Protein AF-A0A2K6LT43-F1 (afdb_monomer_lite)

Sequence (131 aa):
MKQFKSVYVPGNHTHQASYKPLLKQVVEEIFHPERPDSIDIEHMSSGLTDLLKTGFSMFMKVSRPHPSDYAVLILFVVGGVTVSEVKMVKDLVASLKPGTQVIVLSTRLLKPLNIPELLFATDRLHPDLGF

Foldseek 3Di:
DVPLPDQWAPADPVGHIDGHDSLNVVLCQLLPPVNDDDPPDDDDDDDPVVVVCVVVVPPDPPPRDGQVVDLEAEAEEEPEDEPVSVVVSVVSCCVRPNRRHYHYHYPDYDDPVVVCCVVPVDDPVDDCPPD

Structure (mmCIF, N/CA/C/O backbone):
data_AF-A0A2K6LT43-F1
#
_entry.id   AF-A0A2K6LT43-F1
#
loop_
_atom_site.group_PDB
_atom_site.id
_atom_site.type_symbol
_atom_site.label_atom_id
_atom_site.label_alt_id
_atom_site.label_comp_id
_atom_site.label_asym_id
_atom_site.label_entity_id
_atom_site.label_seq_id
_atom_site.pdbx_PDB_ins_code
_atom_site.Cartn_x
_atom_site.Cartn_y
_atom_site.Cartn_z
_atom_site.occupancy
_atom_site.B_iso_or_equiv
_atom_site.auth_seq_id
_atom_site.auth_comp_id
_atom_site.auth_asym_id
_atom_site.auth_atom_id
_atom_site.pdbx_PDB_model_num
ATOM 1 N N . MET A 1 1 ? 4.991 15.704 0.793 1.00 66.94 1 MET A N 1
ATOM 2 C CA . MET A 1 1 ? 4.800 14.712 1.868 1.00 66.94 1 MET A CA 1
ATOM 3 C C . MET A 1 1 ? 5.775 15.013 2.989 1.00 66.94 1 MET A C 1
ATOM 5 O O . MET A 1 1 ? 6.958 15.215 2.718 1.00 66.94 1 MET A O 1
ATOM 9 N N . LYS A 1 2 ? 5.275 15.155 4.215 1.00 80.56 2 LYS A N 1
ATOM 10 C CA . LYS A 1 2 ? 6.067 15.489 5.406 1.00 80.56 2 LYS A CA 1
ATOM 11 C C . LYS A 1 2 ? 6.463 14.245 6.198 1.00 80.56 2 LYS A C 1
ATOM 13 O O . LYS A 1 2 ? 7.564 14.221 6.731 1.00 80.56 2 LYS A O 1
ATOM 18 N N . GLN A 1 3 ? 5.614 13.232 6.249 1.00 84.50 3 GLN A N 1
ATOM 19 C CA . GLN A 1 3 ? 5.823 11.984 6.973 1.00 84.50 3 GLN A CA 1
ATOM 20 C C . GLN A 1 3 ? 6.307 10.880 6.028 1.00 84.50 3 GLN A C 1
ATOM 22 O O . GLN A 1 3 ? 7.339 10.261 6.281 1.00 84.50 3 GLN A O 1
ATOM 27 N N . PHE A 1 4 ? 5.660 10.707 4.875 1.00 89.50 4 PHE A N 1
ATOM 28 C CA . PHE A 1 4 ? 6.010 9.667 3.900 1.00 89.50 4 PHE A CA 1
ATOM 29 C C . PHE A 1 4 ? 7.112 10.127 2.927 1.00 89.50 4 PHE A C 1
ATOM 31 O O . PHE A 1 4 ? 6.906 10.230 1.720 1.00 89.50 4 PHE A O 1
ATOM 38 N N . LYS A 1 5 ? 8.294 10.482 3.454 1.00 88.81 5 LYS A N 1
ATOM 39 C CA . LYS A 1 5 ? 9.379 11.100 2.657 1.00 88.81 5 LYS A CA 1
ATOM 40 C C . LYS A 1 5 ? 10.209 10.118 1.838 1.00 88.81 5 LYS A C 1
ATOM 42 O O . LYS A 1 5 ? 10.796 10.512 0.835 1.00 88.81 5 LYS A O 1
ATOM 47 N N . SER A 1 6 ? 10.335 8.878 2.302 1.00 92.00 6 SER A N 1
ATOM 48 C CA . SER A 1 6 ? 11.243 7.901 1.707 1.00 92.00 6 SER A CA 1
ATOM 49 C C . SER A 1 6 ? 10.650 6.507 1.760 1.00 92.00 6 SER A C 1
ATOM 51 O O . SER A 1 6 ? 10.093 6.091 2.772 1.00 92.00 6 SER A O 1
ATOM 53 N N . VAL A 1 7 ? 10.828 5.770 0.669 1.00 92.69 7 VAL A N 1
ATOM 54 C CA . VAL A 1 7 ? 10.573 4.326 0.591 1.00 92.69 7 VAL A CA 1
ATOM 55 C C . VAL A 1 7 ? 11.841 3.502 0.831 1.00 92.69 7 VAL A C 1
ATOM 57 O O . VAL A 1 7 ? 11.778 2.283 0.960 1.00 92.69 7 VAL A O 1
ATOM 60 N N . TYR A 1 8 ? 12.995 4.162 0.907 1.00 94.31 8 TYR A N 1
ATOM 61 C CA . TYR A 1 8 ? 14.273 3.568 1.268 1.00 94.31 8 TYR A CA 1
ATOM 62 C C . TYR A 1 8 ? 14.533 3.763 2.760 1.00 94.31 8 TYR A C 1
ATOM 64 O O . TYR A 1 8 ? 14.480 4.887 3.269 1.00 94.31 8 TYR A O 1
ATOM 72 N N . VAL A 1 9 ? 14.838 2.666 3.442 1.00 93.12 9 VAL A N 1
ATOM 73 C CA . VAL A 1 9 ? 15.252 2.650 4.840 1.00 93.12 9 VAL A CA 1
ATOM 74 C C . VAL A 1 9 ? 16.750 2.344 4.865 1.00 93.12 9 VAL A C 1
ATOM 76 O O . VAL A 1 9 ? 17.144 1.250 4.448 1.00 93.12 9 VAL A O 1
ATOM 79 N N . PRO A 1 10 ? 17.598 3.287 5.311 1.00 92.56 10 PRO A N 1
ATOM 80 C CA . PRO A 1 10 ? 19.038 3.085 5.326 1.00 92.56 10 PRO A CA 1
ATOM 81 C C . PRO A 1 10 ? 19.424 1.945 6.269 1.00 92.56 10 PRO A C 1
ATOM 83 O O . PRO A 1 10 ? 18.833 1.768 7.334 1.00 92.56 10 PRO A O 1
ATOM 86 N N . GLY A 1 11 ? 20.431 1.178 5.857 1.00 91.75 11 GLY A N 1
ATOM 87 C CA . GLY A 1 11 ? 21.048 0.168 6.707 1.00 91.75 11 GLY A CA 1
ATOM 88 C C . GLY A 1 11 ? 21.956 0.791 7.765 1.00 91.75 11 GLY A C 1
ATOM 89 O O . GLY A 1 11 ? 22.322 1.964 7.689 1.00 91.75 11 GLY A O 1
ATOM 90 N N . ASN A 1 12 ? 22.348 -0.021 8.735 1.00 92.12 12 ASN A N 1
ATOM 91 C CA . ASN A 1 12 ? 23.355 0.303 9.739 1.00 92.12 12 ASN A CA 1
ATOM 92 C C . ASN A 1 12 ? 24.360 -0.860 9.853 1.00 92.12 12 ASN A C 1
ATOM 94 O O . ASN A 1 12 ? 24.338 -1.791 9.051 1.00 92.12 12 ASN A O 1
ATOM 98 N N . HIS A 1 13 ? 25.256 -0.822 10.842 1.00 91.00 13 HIS A N 1
ATOM 99 C CA . HIS A 1 13 ? 26.283 -1.859 11.016 1.00 91.00 13 HIS A CA 1
ATOM 100 C C . HIS A 1 13 ? 25.724 -3.272 11.281 1.00 91.00 13 HIS A C 1
ATOM 102 O O . HIS A 1 13 ? 26.459 -4.241 11.117 1.00 91.00 13 HIS A O 1
ATOM 108 N N . THR A 1 14 ? 24.452 -3.404 11.676 1.00 91.88 14 THR A N 1
ATOM 109 C CA . THR A 1 14 ? 23.821 -4.689 12.029 1.00 91.88 14 THR A CA 1
ATOM 110 C C . THR A 1 14 ? 22.655 -5.081 11.118 1.00 91.88 14 THR A C 1
ATOM 112 O O . THR A 1 14 ? 22.233 -6.235 11.134 1.00 91.88 14 THR A O 1
ATOM 115 N N . HIS A 1 15 ? 22.137 -4.157 10.307 1.00 90.69 15 HIS A N 1
ATOM 116 C CA . HIS A 1 15 ? 20.996 -4.372 9.422 1.00 90.69 15 HIS A CA 1
ATOM 117 C C . HIS A 1 15 ? 21.260 -3.804 8.032 1.00 90.69 15 HIS A C 1
ATOM 119 O O . HIS A 1 15 ? 21.648 -2.647 7.876 1.00 90.69 15 HIS A O 1
ATOM 125 N N . GLN A 1 16 ? 20.979 -4.604 7.005 1.00 93.06 16 GLN A N 1
ATOM 126 C CA . GLN A 1 16 ? 21.012 -4.138 5.625 1.00 93.06 16 GLN A CA 1
ATOM 127 C C . GLN A 1 16 ? 19.910 -3.100 5.377 1.00 93.06 16 GLN A C 1
ATOM 129 O O . GLN A 1 16 ? 18.850 -3.122 6.007 1.00 93.06 16 GLN A O 1
ATOM 134 N N . ALA A 1 17 ? 20.161 -2.202 4.426 1.00 94.31 17 ALA A N 1
ATOM 135 C CA . ALA A 1 17 ? 19.138 -1.300 3.931 1.00 94.31 17 ALA A CA 1
ATOM 136 C C . ALA A 1 17 ? 17.913 -2.075 3.429 1.00 94.31 17 ALA A C 1
ATOM 138 O O . ALA A 1 17 ? 18.036 -3.158 2.854 1.00 94.31 17 ALA A O 1
ATOM 139 N N . SER A 1 18 ? 16.730 -1.511 3.640 1.00 94.00 18 SER A N 1
ATOM 140 C CA . SER A 1 18 ? 15.472 -2.160 3.286 1.00 94.00 18 SER A CA 1
ATOM 141 C C . SER A 1 18 ? 14.540 -1.224 2.531 1.00 94.00 18 SER A C 1
ATOM 143 O O . SER A 1 18 ? 14.708 -0.004 2.505 1.00 94.00 18 SER A O 1
ATOM 145 N N . TYR A 1 19 ? 13.554 -1.822 1.872 1.00 92.88 19 TYR A N 1
ATOM 146 C CA . TYR A 1 19 ? 12.537 -1.111 1.116 1.00 92.88 19 TYR A CA 1
ATOM 147 C C . TYR A 1 19 ? 11.211 -1.158 1.878 1.00 92.88 19 TYR A C 1
ATOM 149 O O . TYR A 1 19 ? 10.707 -2.235 2.203 1.00 92.88 19 TYR A O 1
ATOM 157 N N . LYS A 1 20 ? 10.642 0.015 2.161 1.00 94.75 20 LYS A N 1
ATOM 158 C CA . LYS A 1 20 ? 9.334 0.183 2.798 1.00 94.75 20 LYS A CA 1
ATOM 159 C C . LYS A 1 20 ? 8.399 0.919 1.831 1.00 94.75 20 LYS A C 1
ATOM 161 O O . LYS A 1 20 ? 8.431 2.149 1.782 1.00 94.75 20 LYS A O 1
ATOM 166 N N . PRO A 1 21 ? 7.561 0.197 1.067 1.00 93.81 21 PRO A N 1
ATOM 167 C CA . PRO A 1 21 ? 6.678 0.801 0.069 1.00 93.81 21 PRO A CA 1
ATOM 168 C C . PRO A 1 21 ? 5.739 1.842 0.673 1.00 93.81 21 PRO A C 1
ATOM 170 O O . PRO A 1 21 ? 5.325 1.708 1.824 1.00 93.81 21 PRO A O 1
ATOM 173 N N . LEU A 1 22 ? 5.340 2.837 -0.117 1.00 94.31 22 LEU A N 1
ATOM 174 C CA . LEU A 1 22 ? 4.436 3.893 0.344 1.00 94.31 22 LEU A CA 1
ATOM 175 C C . LEU A 1 22 ? 3.111 3.323 0.871 1.00 94.31 22 LEU A C 1
ATOM 177 O O . LEU A 1 22 ? 2.676 3.694 1.956 1.00 94.31 22 LEU A O 1
ATOM 181 N N . LEU A 1 23 ? 2.514 2.360 0.160 1.00 95.38 23 LEU A N 1
ATOM 182 C CA . LEU A 1 23 ? 1.270 1.714 0.595 1.00 95.38 23 LEU A CA 1
ATOM 183 C C . LEU A 1 23 ? 1.406 1.027 1.957 1.00 95.38 23 LEU A C 1
ATOM 185 O O . LEU A 1 23 ? 0.479 1.090 2.759 1.00 95.38 23 LEU A O 1
ATOM 189 N N . LYS A 1 24 ? 2.574 0.444 2.258 1.00 95.69 24 LYS A N 1
ATOM 190 C CA . LYS A 1 24 ? 2.860 -0.108 3.588 1.00 95.69 24 LYS A CA 1
ATOM 191 C C . LYS A 1 24 ? 2.800 0.979 4.655 1.00 95.69 24 LYS A C 1
ATOM 193 O O . LYS A 1 24 ? 2.147 0.793 5.672 1.00 95.69 24 LYS A O 1
ATOM 198 N N . GLN A 1 25 ? 3.473 2.104 4.408 1.00 94.94 25 GLN A N 1
ATOM 199 C CA . GLN A 1 25 ? 3.532 3.231 5.342 1.00 94.94 25 GLN A CA 1
ATOM 200 C C . GLN A 1 25 ? 2.141 3.807 5.615 1.00 94.94 25 GLN A C 1
ATOM 202 O O . GLN A 1 25 ? 1.789 4.013 6.768 1.00 94.94 25 GLN A O 1
ATOM 207 N N . VAL A 1 26 ? 1.336 3.996 4.567 1.00 94.06 26 VAL A N 1
ATOM 208 C CA . VAL A 1 26 ? -0.035 4.513 4.682 1.00 94.06 26 VAL A CA 1
ATOM 209 C C . VAL A 1 26 ? -0.934 3.556 5.469 1.00 94.06 26 VAL A C 1
ATOM 211 O O . VAL A 1 26 ? -1.662 3.993 6.354 1.00 94.06 26 VAL A O 1
ATOM 214 N N . VAL A 1 27 ? -0.887 2.251 5.183 1.00 94.94 27 VAL A N 1
ATOM 215 C CA . VAL A 1 27 ? -1.716 1.256 5.887 1.00 94.94 27 VAL A CA 1
ATOM 216 C C . VAL A 1 27 ? -1.311 1.127 7.356 1.00 94.94 27 VAL A C 1
ATOM 218 O O . VAL A 1 27 ? -2.183 1.073 8.220 1.00 94.94 27 VAL A O 1
ATOM 221 N N . GLU A 1 28 ? -0.010 1.108 7.652 1.00 94.12 28 GLU A N 1
ATOM 222 C CA . GLU A 1 28 ? 0.487 1.088 9.033 1.00 94.12 28 GLU A CA 1
ATOM 223 C C . GLU A 1 28 ? 0.080 2.345 9.808 1.00 94.12 28 GLU A C 1
ATOM 225 O O . GLU A 1 28 ? -0.279 2.228 10.973 1.00 94.12 28 GLU A O 1
ATOM 230 N N . GLU A 1 29 ? 0.073 3.516 9.165 1.00 92.81 29 GLU A N 1
ATOM 231 C CA . GLU A 1 29 ? -0.386 4.764 9.781 1.00 92.81 29 GLU A CA 1
ATOM 232 C C . GLU A 1 29 ? -1.893 4.727 10.085 1.00 92.81 29 GLU A C 1
ATOM 234 O O . GLU A 1 29 ? -2.313 5.006 11.206 1.00 92.81 29 GLU A O 1
ATOM 239 N N . ILE A 1 30 ? -2.717 4.310 9.115 1.00 92.75 30 ILE A N 1
ATOM 240 C CA . ILE A 1 30 ? -4.180 4.226 9.273 1.00 92.75 30 ILE A CA 1
ATOM 241 C C . ILE A 1 30 ? -4.574 3.260 10.398 1.00 92.75 30 ILE A C 1
ATOM 243 O O . ILE A 1 30 ? -5.550 3.490 11.115 1.00 92.75 30 ILE A O 1
ATOM 247 N N . PHE A 1 31 ? -3.856 2.152 10.552 1.00 92.94 31 PHE A N 1
ATOM 248 C CA . PHE A 1 31 ? -4.165 1.153 11.575 1.00 92.94 31 PHE A CA 1
ATOM 249 C C . PHE A 1 31 ? -3.235 1.225 12.786 1.00 92.94 31 PHE A C 1
ATOM 251 O O . PHE A 1 31 ? -3.217 0.294 13.591 1.00 92.94 31 PHE A O 1
ATOM 258 N N . HIS A 1 32 ? -2.501 2.328 12.952 1.00 90.81 32 HIS A N 1
ATOM 259 C CA . HIS A 1 32 ? -1.635 2.511 14.106 1.00 90.81 32 HIS A CA 1
ATOM 260 C C . HIS A 1 32 ? -2.478 2.539 15.399 1.00 90.81 32 HIS A C 1
ATOM 262 O O . HIS A 1 32 ? -3.448 3.303 15.467 1.00 90.81 32 HIS A O 1
ATOM 268 N N . PRO A 1 33 ? -2.133 1.759 16.445 1.00 86.75 33 PRO A N 1
ATOM 269 C CA . PRO A 1 33 ? -2.926 1.681 17.678 1.00 86.75 33 PRO A CA 1
ATOM 270 C C . PRO A 1 33 ? -3.128 3.039 18.361 1.00 86.75 33 PRO A C 1
ATOM 272 O O . PRO A 1 33 ? -4.240 3.369 18.764 1.00 86.75 33 PRO A O 1
ATOM 275 N N . GLU A 1 34 ? -2.061 3.842 18.405 1.00 85.94 34 GLU A N 1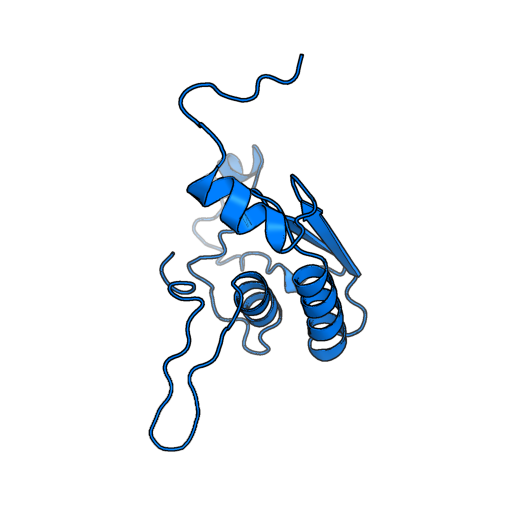
ATOM 276 C CA . GLU A 1 34 ? -2.054 5.190 18.994 1.00 85.94 34 GLU A CA 1
ATOM 277 C C . GLU A 1 34 ? -2.794 6.249 18.163 1.00 85.94 34 GLU A C 1
ATOM 279 O O . GLU A 1 34 ? -2.978 7.362 18.641 1.00 85.94 34 GLU A O 1
ATOM 284 N N . ARG A 1 35 ? -3.205 5.924 16.926 1.00 83.25 35 ARG A N 1
ATOM 285 C CA . ARG A 1 35 ? -3.918 6.827 16.001 1.00 83.25 35 ARG A CA 1
ATOM 286 C C . ARG A 1 35 ? -3.337 8.255 15.978 1.00 83.25 35 ARG A C 1
ATOM 288 O O . ARG A 1 35 ? -4.054 9.209 16.289 1.00 83.25 35 ARG A O 1
ATOM 295 N N . PRO A 1 36 ? -2.039 8.411 15.666 1.00 79.81 36 PRO A N 1
ATOM 296 C CA . PRO A 1 36 ? -1.428 9.729 15.606 1.00 79.81 36 PRO A CA 1
ATOM 297 C C . PRO A 1 36 ? -2.121 10.592 14.542 1.00 79.81 36 PRO A C 1
ATOM 299 O O . PRO A 1 36 ? -2.555 10.093 13.504 1.00 79.81 36 PRO A O 1
ATOM 302 N N . ASP A 1 37 ? -2.204 11.901 14.787 1.00 77.25 37 ASP A N 1
ATOM 303 C CA . ASP A 1 37 ? -2.676 12.850 13.778 1.00 77.25 37 ASP A CA 1
ATOM 304 C C . ASP A 1 37 ? -1.699 12.846 12.589 1.00 77.25 37 ASP A C 1
ATOM 306 O O . ASP A 1 37 ? -0.599 13.405 12.662 1.00 77.25 37 ASP A O 1
ATOM 310 N N . SER A 1 38 ? -2.091 12.211 11.482 1.00 75.25 38 SER A N 1
ATOM 311 C CA . SER A 1 38 ? -1.249 12.142 10.289 1.00 75.25 38 SER A CA 1
ATOM 312 C C . SER A 1 38 ? -1.335 13.437 9.484 1.00 75.25 38 SER A C 1
ATOM 314 O O . SER A 1 38 ? -2.402 13.858 9.041 1.00 75.25 38 SER A O 1
ATOM 316 N N . ILE A 1 39 ? -0.182 14.068 9.252 1.00 81.75 39 ILE A N 1
ATOM 317 C CA . ILE A 1 39 ? -0.098 15.338 8.512 1.00 81.75 39 ILE A CA 1
ATOM 318 C C . ILE A 1 39 ? -0.274 15.122 7.000 1.00 81.75 39 ILE A C 1
ATOM 320 O O . ILE A 1 39 ? -0.668 16.041 6.287 1.00 81.75 39 ILE A O 1
ATOM 324 N N . ASP A 1 40 ? 0.046 13.924 6.505 1.00 84.44 40 ASP A N 1
ATOM 325 C CA . ASP A 1 40 ? -0.063 13.581 5.084 1.00 84.44 40 ASP A CA 1
ATOM 326 C C . ASP A 1 40 ? -1.428 12.956 4.721 1.00 84.44 40 ASP A C 1
ATOM 328 O O . ASP A 1 40 ? -1.725 12.825 3.534 1.00 84.44 40 ASP A O 1
ATOM 332 N N . ILE A 1 41 ? -2.261 12.585 5.706 1.00 84.50 41 ILE A N 1
ATOM 333 C CA . ILE A 1 41 ? -3.624 12.070 5.491 1.00 84.50 41 ILE A CA 1
ATOM 334 C C . ILE A 1 41 ? -4.629 13.162 5.861 1.00 84.50 41 ILE A C 1
ATOM 336 O O . ILE A 1 41 ? -4.981 13.360 7.023 1.00 84.50 41 ILE A O 1
ATOM 340 N N . GLU A 1 42 ? -5.111 13.879 4.851 1.00 84.69 42 GLU A N 1
ATOM 341 C CA . GLU A 1 42 ? -6.079 14.954 5.038 1.00 84.69 42 GLU A CA 1
ATOM 342 C C . GLU A 1 42 ? -7.521 14.446 4.921 1.00 84.69 42 GLU A C 1
ATOM 344 O O . GLU A 1 42 ? -7.906 13.806 3.941 1.00 84.69 42 GLU A O 1
ATOM 349 N N . HIS A 1 43 ? -8.346 14.769 5.918 1.00 82.62 43 HIS A N 1
ATOM 350 C CA . HIS A 1 43 ? -9.787 14.568 5.839 1.00 82.62 43 HIS A CA 1
ATOM 351 C C . HIS A 1 43 ? -10.430 15.721 5.059 1.00 82.62 43 HIS A C 1
ATOM 353 O O . HIS A 1 43 ? -10.564 16.830 5.581 1.00 82.62 43 HIS A O 1
ATOM 359 N N . MET A 1 44 ? -10.885 15.433 3.841 1.00 74.88 44 MET A N 1
ATOM 360 C CA . MET A 1 44 ? -11.679 16.356 3.032 1.00 74.88 44 MET A CA 1
ATOM 361 C C . MET A 1 44 ? -13.167 16.077 3.245 1.00 74.88 44 MET A C 1
ATOM 363 O O . MET A 1 44 ? -13.666 15.020 2.862 1.00 74.88 44 MET A O 1
ATOM 367 N N . SER A 1 45 ? -13.890 17.026 3.841 1.00 63.09 45 SER A N 1
ATOM 368 C CA . SER A 1 45 ? -15.350 16.959 3.913 1.00 63.09 45 SER A CA 1
ATOM 369 C C . SER A 1 45 ? -15.929 17.584 2.639 1.00 63.09 45 SER A C 1
ATOM 371 O O . SER A 1 45 ? -15.683 18.746 2.334 1.00 63.09 45 SER A O 1
ATOM 373 N N . SER A 1 46 ? -16.640 16.800 1.830 1.00 55.69 46 SER A N 1
ATOM 374 C CA . SER A 1 46 ? -17.350 17.314 0.655 1.00 55.69 46 SER A CA 1
ATOM 375 C C . SER A 1 46 ? -18.787 17.644 1.064 1.00 55.69 46 SER A C 1
ATOM 377 O O . SER A 1 46 ? -19.564 16.730 1.333 1.00 55.69 46 SER A O 1
ATOM 379 N N . GLY A 1 47 ? -19.157 18.931 1.146 1.00 53.41 47 GLY A N 1
ATOM 380 C CA . GLY A 1 47 ? -20.568 19.322 1.253 1.00 53.41 47 GLY A CA 1
ATOM 381 C C . GLY A 1 47 ? -20.865 20.705 1.841 1.00 53.41 47 GLY A C 1
ATOM 382 O O . GLY A 1 47 ? -20.166 21.199 2.721 1.00 53.41 47 GLY A O 1
ATOM 383 N N . LEU A 1 48 ? -21.997 21.275 1.404 1.00 52.78 48 LEU A N 1
ATOM 384 C CA . LEU A 1 48 ? -22.652 22.517 1.865 1.00 52.78 48 LEU A CA 1
ATOM 385 C C . LEU A 1 48 ? -22.748 22.654 3.407 1.00 52.78 48 LEU A C 1
ATOM 387 O O . LEU A 1 48 ? -22.875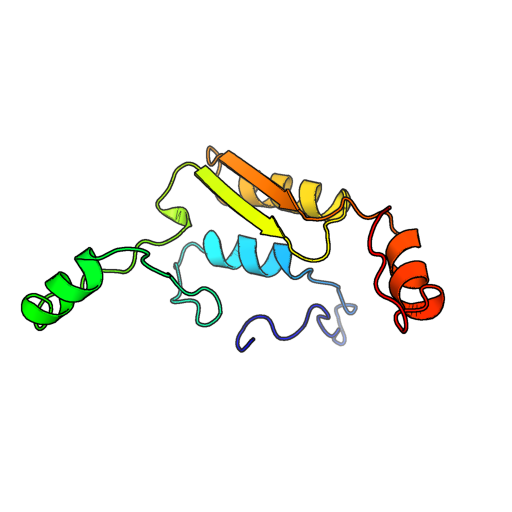 23.752 3.941 1.00 52.78 48 LEU A O 1
ATOM 391 N N . THR A 1 49 ? -22.659 21.535 4.129 1.00 54.59 49 THR A N 1
ATOM 392 C CA . THR A 1 49 ? -22.596 21.438 5.593 1.00 54.59 49 THR A CA 1
ATOM 393 C C . THR A 1 49 ? -21.361 22.076 6.226 1.00 54.59 49 THR A C 1
ATOM 395 O O . THR A 1 49 ? -21.439 22.461 7.390 1.00 54.59 49 THR A O 1
ATOM 398 N N . ASP A 1 50 ? -20.243 22.223 5.510 1.00 52.56 50 ASP A N 1
ATOM 399 C CA . ASP A 1 50 ? -19.042 22.871 6.061 1.00 52.56 50 ASP A CA 1
ATOM 400 C C . ASP A 1 50 ? -19.249 24.390 6.233 1.00 52.56 50 ASP A C 1
ATOM 402 O O . ASP A 1 50 ? -18.821 24.970 7.227 1.00 52.56 50 ASP A O 1
ATOM 406 N N . LEU A 1 51 ? -20.039 25.019 5.350 1.00 51.38 51 LEU A N 1
ATOM 407 C CA . LEU A 1 51 ? -20.431 26.436 5.447 1.00 51.38 51 LEU A CA 1
ATOM 408 C C . LEU A 1 51 ? -21.451 26.726 6.561 1.00 51.38 51 LEU A C 1
ATOM 410 O O . LEU A 1 51 ? -21.565 27.864 7.003 1.00 51.38 51 LEU A O 1
ATOM 414 N N . LEU A 1 52 ? -22.197 25.7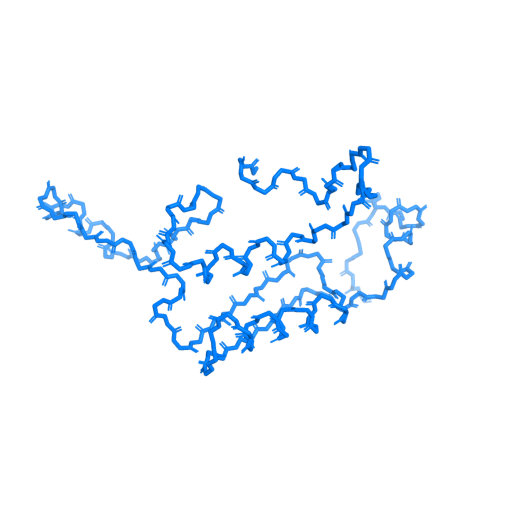20 7.027 1.00 54.16 52 LEU A N 1
ATOM 415 C CA . LEU A 1 52 ? -23.089 25.857 8.189 1.00 54.16 52 LEU A CA 1
ATOM 416 C C . LEU A 1 52 ? -22.377 25.504 9.500 1.00 54.16 52 LEU A C 1
ATOM 418 O O . LEU A 1 52 ? -22.689 26.068 10.550 1.00 54.16 52 LEU A O 1
ATOM 422 N N . LYS A 1 53 ? -21.380 24.613 9.446 1.00 51.16 53 LYS A N 1
ATOM 423 C CA . LYS A 1 53 ? -20.506 24.322 10.584 1.00 51.16 53 LYS A CA 1
ATOM 424 C C . LYS A 1 53 ? -19.634 25.522 10.938 1.00 51.16 53 LYS A C 1
ATOM 426 O O . LYS A 1 53 ? -19.481 25.787 12.119 1.00 51.16 53 LYS A O 1
ATOM 431 N N . THR A 1 54 ? -19.148 26.320 9.992 1.00 52.84 54 THR A N 1
ATOM 432 C CA . THR A 1 54 ? -18.350 27.523 10.313 1.00 52.84 54 THR A C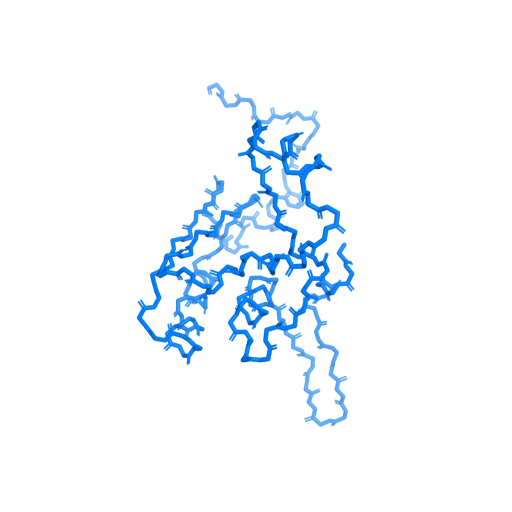A 1
ATOM 433 C C . THR A 1 54 ? -19.078 28.543 11.205 1.00 52.84 54 THR A C 1
ATOM 435 O O . THR A 1 54 ? -18.420 29.195 12.011 1.00 52.84 54 THR A O 1
ATOM 438 N N . GLY A 1 55 ? -20.414 28.645 11.138 1.00 51.62 55 GLY A N 1
ATOM 439 C CA . GLY A 1 55 ? -21.208 29.564 11.973 1.00 51.62 55 GLY A CA 1
ATOM 440 C C . GLY A 1 55 ? -21.533 29.060 13.388 1.00 51.62 55 GLY A C 1
ATOM 441 O O . GLY A 1 55 ? -21.669 29.863 14.306 1.00 51.62 55 GLY A O 1
ATOM 442 N N . PHE A 1 56 ? -21.618 27.740 13.590 1.00 51.88 56 PHE A N 1
ATOM 443 C CA . PHE A 1 56 ? -21.959 27.123 14.886 1.00 51.88 56 PHE A CA 1
ATOM 444 C C . PHE A 1 56 ? -20.780 26.387 15.563 1.00 51.88 56 PHE A C 1
ATOM 446 O O . PHE A 1 56 ? -20.870 26.021 16.732 1.00 51.88 56 PHE A O 1
ATOM 453 N N . SER A 1 57 ? -19.657 26.171 14.867 1.00 48.97 57 SER A N 1
ATOM 454 C CA . SER A 1 57 ? -18.555 25.285 15.293 1.00 48.97 57 SER A CA 1
ATOM 455 C C . SER A 1 57 ? -17.394 25.984 16.010 1.00 48.97 57 SER A C 1
ATOM 457 O O . SER A 1 57 ? -16.354 25.360 16.219 1.00 48.97 57 SER A O 1
ATOM 459 N N . MET A 1 58 ? -17.542 27.237 16.452 1.00 54.56 58 MET A N 1
ATOM 460 C CA . MET A 1 58 ? -16.484 27.923 17.215 1.00 54.56 58 MET A CA 1
ATOM 461 C C . MET A 1 58 ? -16.203 27.273 18.591 1.00 54.56 58 MET A C 1
ATOM 463 O O . MET A 1 58 ? -15.209 27.604 19.228 1.00 54.56 58 MET A O 1
ATOM 467 N N . PHE A 1 59 ? -17.032 26.318 19.042 1.00 53.00 59 PHE A N 1
ATOM 468 C CA . PHE A 1 59 ? -16.968 25.772 20.406 1.00 53.00 59 PHE A CA 1
ATOM 469 C C . PHE A 1 59 ? -16.956 24.244 20.541 1.00 53.00 59 PHE A C 1
ATOM 471 O O . PHE A 1 59 ? -16.967 23.748 21.665 1.00 53.00 59 PHE A O 1
ATOM 478 N N . MET A 1 60 ? -16.883 23.467 19.454 1.00 48.44 60 MET A N 1
ATOM 479 C CA . MET A 1 60 ? -16.759 22.008 19.568 1.00 48.44 60 MET A CA 1
ATOM 480 C C . MET A 1 60 ? -15.544 21.502 18.800 1.00 48.44 60 MET A C 1
ATOM 482 O O . MET A 1 60 ? -15.503 21.535 17.573 1.00 48.44 60 MET A O 1
ATOM 486 N N . LYS A 1 61 ? -14.557 20.983 19.537 1.00 46.66 61 LYS A N 1
ATOM 487 C CA . LYS A 1 61 ? -13.469 20.164 18.996 1.00 46.66 61 LYS A CA 1
ATOM 488 C C . LYS A 1 61 ? -14.055 18.809 18.584 1.00 46.66 61 LYS A C 1
ATOM 490 O O . LYS A 1 61 ? -13.884 17.813 19.277 1.00 46.66 61 LYS A O 1
ATOM 495 N N . VAL A 1 62 ? -14.821 18.792 17.495 1.00 56.44 62 VAL A N 1
ATOM 496 C CA . VAL A 1 62 ? -15.339 17.559 16.896 1.00 56.44 62 VAL A CA 1
ATOM 497 C C . VAL A 1 62 ? -14.136 16.833 16.299 1.00 56.44 62 VAL A C 1
ATOM 499 O O . VAL A 1 62 ? -13.491 17.356 15.388 1.00 56.44 62 VAL A O 1
ATOM 502 N N . SER A 1 63 ? -13.765 15.682 16.861 1.00 63.47 63 SER A N 1
ATOM 503 C CA . SER A 1 63 ? -12.654 14.878 16.346 1.00 63.47 63 SER A CA 1
ATOM 504 C C . SER A 1 63 ? -12.925 14.533 14.885 1.00 63.47 63 SER A C 1
ATOM 506 O O . SER A 1 63 ? -14.019 14.071 14.549 1.00 63.47 63 SER A O 1
ATOM 508 N N . ARG A 1 64 ? -11.944 14.774 14.012 1.00 72.50 64 ARG A N 1
ATOM 509 C CA . ARG A 1 64 ? -12.053 14.400 12.600 1.00 72.50 64 ARG A CA 1
ATOM 510 C C . ARG A 1 64 ? -12.214 12.878 12.522 1.00 72.50 64 ARG A C 1
ATOM 512 O O . ARG A 1 64 ? -11.483 12.187 13.231 1.00 72.50 64 ARG A O 1
ATOM 519 N N . PRO A 1 65 ? -13.159 12.357 11.725 1.00 78.81 65 PRO A N 1
ATOM 520 C CA . PRO A 1 65 ? -13.334 10.917 11.610 1.00 78.81 65 PRO A CA 1
ATOM 521 C C . PRO A 1 65 ? -12.047 10.296 11.062 1.00 78.81 65 PRO A C 1
ATOM 523 O O . PRO A 1 65 ? -11.480 10.793 10.085 1.00 78.81 65 PRO A O 1
ATOM 526 N N . HIS A 1 66 ? -11.572 9.232 11.706 1.00 85.38 66 HIS A N 1
ATOM 527 C CA . HIS A 1 66 ? -10.355 8.547 11.300 1.00 85.38 66 HIS A CA 1
ATOM 528 C C . HIS A 1 66 ? -10.700 7.446 10.288 1.00 85.38 66 HIS A C 1
ATOM 530 O O . HIS A 1 66 ? -11.712 6.764 10.461 1.00 85.38 66 HIS A O 1
ATOM 536 N N . PRO A 1 67 ? -9.878 7.185 9.253 1.00 87.06 67 PRO A N 1
ATOM 537 C CA . PRO A 1 67 ? -10.183 6.134 8.278 1.00 87.06 67 PRO A CA 1
ATOM 538 C C . PRO A 1 67 ? -10.396 4.752 8.913 1.00 87.06 67 PRO A C 1
ATOM 540 O O . PRO A 1 67 ? -11.188 3.956 8.414 1.00 87.06 67 PRO A O 1
ATOM 543 N N . SER A 1 68 ? -9.743 4.473 10.046 1.00 86.69 68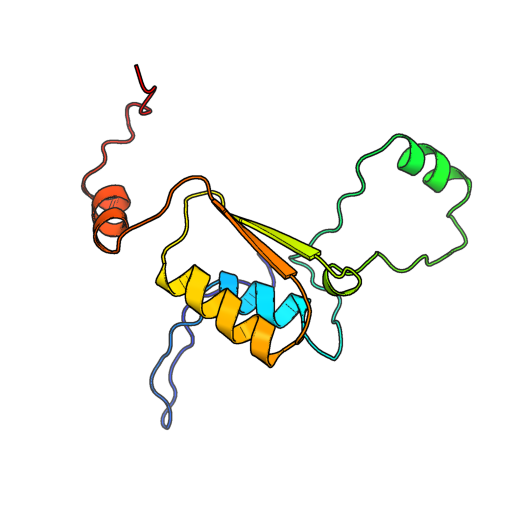 SER A N 1
ATOM 544 C CA . SER A 1 68 ? -9.938 3.219 10.776 1.00 86.69 68 SER A CA 1
ATOM 545 C C . SER A 1 68 ? -11.217 3.156 11.615 1.00 86.69 68 SER A C 1
ATOM 547 O O . SER A 1 68 ? -11.514 2.084 12.135 1.00 86.69 68 SER A O 1
ATOM 549 N N . ASP A 1 69 ? -12.013 4.218 11.730 1.00 88.12 69 ASP A N 1
ATOM 550 C CA . ASP A 1 69 ? -13.315 4.164 12.412 1.00 88.12 69 ASP A CA 1
ATOM 551 C C . ASP A 1 69 ? -14.381 3.415 11.589 1.00 88.12 69 ASP A C 1
ATOM 553 O O . ASP A 1 69 ? -15.418 3.021 12.121 1.00 88.12 69 ASP A O 1
ATOM 557 N N . TYR A 1 70 ? -14.111 3.152 10.306 1.00 88.94 70 TYR A N 1
ATOM 558 C CA . TYR A 1 70 ? -15.038 2.501 9.384 1.00 88.94 70 TYR A CA 1
ATOM 559 C C . TYR A 1 70 ? -14.679 1.030 9.129 1.00 88.94 70 TYR A C 1
ATOM 561 O O . TYR A 1 70 ? -13.514 0.630 9.120 1.00 88.94 70 TYR A O 1
ATOM 569 N N . ALA A 1 71 ? -15.703 0.203 8.890 1.00 90.00 71 ALA A N 1
ATOM 570 C CA . ALA A 1 71 ? -15.535 -1.222 8.581 1.00 90.00 71 ALA A CA 1
ATOM 571 C C . ALA A 1 71 ? -14.994 -1.478 7.161 1.00 90.00 71 ALA A C 1
ATOM 573 O O . ALA A 1 71 ? -14.468 -2.559 6.895 1.00 90.00 71 ALA A O 1
ATOM 574 N N . VAL A 1 72 ? -15.112 -0.490 6.266 1.00 94.12 72 VAL A N 1
ATOM 575 C CA . VAL A 1 72 ? -14.661 -0.557 4.872 1.00 94.12 72 VAL A CA 1
ATOM 576 C C . VAL A 1 72 ? -13.665 0.568 4.607 1.00 94.12 72 VAL A C 1
ATOM 578 O O . VAL A 1 72 ? -13.980 1.736 4.826 1.00 94.12 72 VAL A O 1
ATOM 581 N N . LEU A 1 73 ? -12.486 0.217 4.094 1.00 93.94 73 LEU A N 1
ATOM 582 C CA . LEU A 1 73 ? -11.461 1.148 3.629 1.00 93.94 73 LEU A CA 1
ATOM 583 C C . LEU A 1 73 ? -11.301 1.026 2.109 1.00 93.94 73 LEU A C 1
ATOM 585 O O . LEU A 1 73 ? -11.045 -0.062 1.594 1.00 93.94 73 LEU A O 1
ATOM 589 N N . ILE A 1 74 ? -11.400 2.144 1.391 1.00 95.38 74 ILE A N 1
ATOM 590 C CA . ILE A 1 74 ? -11.130 2.204 -0.051 1.00 95.38 74 ILE A CA 1
ATOM 591 C C . ILE A 1 74 ? -9.791 2.910 -0.267 1.00 95.38 74 ILE A C 1
ATOM 593 O O . ILE A 1 74 ? -9.622 4.060 0.130 1.00 95.38 74 ILE A O 1
ATOM 597 N N . LEU A 1 75 ? -8.846 2.230 -0.916 1.00 95.50 75 LEU A N 1
ATOM 598 C CA . LEU A 1 75 ? -7.548 2.782 -1.304 1.00 95.50 75 LEU A CA 1
ATOM 599 C C . LEU A 1 75 ? -7.505 2.920 -2.826 1.00 95.50 75 LEU A C 1
ATOM 601 O O . LEU A 1 75 ? -7.402 1.917 -3.528 1.00 95.50 75 LEU A O 1
ATOM 605 N N . PHE A 1 76 ? -7.581 4.149 -3.340 1.00 96.12 76 PHE A N 1
ATOM 606 C CA . PHE A 1 76 ? -7.460 4.422 -4.773 1.00 96.12 76 PHE A CA 1
ATOM 607 C C . PHE A 1 76 ? -6.057 4.939 -5.115 1.00 96.12 76 PHE A C 1
ATOM 609 O O . PHE A 1 76 ? -5.660 6.014 -4.671 1.00 96.12 76 PHE A O 1
ATOM 616 N N . VAL A 1 77 ? -5.312 4.186 -5.927 1.00 95.69 77 VAL A N 1
ATOM 617 C CA . VAL A 1 77 ? -3.924 4.497 -6.296 1.00 95.69 77 VAL A CA 1
ATOM 618 C C . VAL A 1 77 ? -3.841 5.038 -7.725 1.00 95.69 77 VAL A C 1
ATOM 620 O O . VAL A 1 77 ? -4.033 4.325 -8.719 1.00 95.69 77 VAL A O 1
ATOM 623 N N . VAL A 1 78 ? -3.508 6.322 -7.836 1.00 93.44 78 VAL A N 1
ATOM 624 C CA . VAL A 1 78 ? -3.208 6.984 -9.113 1.00 93.44 78 VAL A CA 1
ATOM 625 C C . VAL A 1 78 ? -1.786 6.621 -9.549 1.00 93.44 78 VAL A C 1
ATOM 627 O O . VAL A 1 78 ? -0.866 6.657 -8.741 1.00 93.44 78 VAL A O 1
ATOM 630 N N . GLY A 1 79 ? -1.597 6.265 -10.822 1.00 88.25 79 GLY A N 1
ATOM 631 C CA . GLY A 1 79 ? -0.310 5.811 -11.372 1.00 88.25 79 GLY A CA 1
ATOM 632 C C . GLY A 1 79 ? -0.174 4.288 -11.468 1.00 88.25 79 GLY A C 1
ATOM 633 O O . GLY A 1 79 ? 0.602 3.798 -12.284 1.00 88.25 79 GLY A O 1
ATOM 634 N N . GLY A 1 80 ? -0.996 3.551 -10.719 1.00 92.31 80 GLY A N 1
ATOM 635 C CA . GLY A 1 80 ? -1.101 2.097 -10.791 1.00 92.31 80 GLY A CA 1
ATOM 636 C C . GLY A 1 80 ? -0.547 1.385 -9.562 1.00 92.31 80 GLY A C 1
ATOM 637 O O . GLY A 1 80 ? 0.085 1.998 -8.708 1.00 92.31 80 GLY A O 1
ATOM 638 N N . VAL A 1 81 ? -0.831 0.089 -9.459 1.00 95.56 81 VAL A N 1
ATOM 639 C CA . VAL A 1 81 ? -0.410 -0.761 -8.334 1.00 95.56 81 VAL A CA 1
ATOM 640 C C . VAL A 1 81 ? 0.112 -2.096 -8.847 1.00 95.56 81 VAL A C 1
ATOM 642 O O . VAL A 1 81 ? -0.356 -2.594 -9.868 1.00 95.56 81 VAL A O 1
ATOM 645 N N . THR A 1 82 ? 1.067 -2.698 -8.148 1.00 94.44 82 THR A N 1
ATOM 646 C CA . THR A 1 82 ? 1.541 -4.059 -8.429 1.00 94.44 82 THR A CA 1
ATOM 647 C C . THR A 1 82 ? 0.775 -5.103 -7.612 1.00 94.44 82 THR A C 1
ATOM 649 O O . THR A 1 82 ? 0.256 -4.826 -6.531 1.00 94.44 82 THR A O 1
ATOM 652 N N . VAL A 1 83 ? 0.750 -6.356 -8.079 1.00 94.75 83 VAL A N 1
ATOM 653 C CA . VAL A 1 83 ? 0.127 -7.468 -7.326 1.00 94.75 83 VAL A CA 1
ATOM 654 C C . VAL A 1 83 ? 0.793 -7.664 -5.957 1.00 94.75 83 VAL A C 1
ATOM 656 O O . VAL A 1 83 ? 0.115 -7.952 -4.970 1.00 94.75 83 VAL A O 1
ATOM 659 N N . SER A 1 84 ? 2.111 -7.467 -5.881 1.00 94.31 84 SER A N 1
ATOM 660 C CA . SER A 1 84 ? 2.890 -7.573 -4.645 1.00 94.31 84 SER A CA 1
ATOM 661 C C . SER A 1 84 ? 2.439 -6.560 -3.591 1.00 94.31 84 SER A C 1
ATOM 663 O O . SER A 1 84 ? 2.323 -6.902 -2.416 1.00 94.31 84 SER A O 1
ATOM 665 N N . GLU A 1 85 ? 2.134 -5.330 -4.006 1.00 95.31 85 GLU A N 1
ATOM 666 C CA . GLU A 1 85 ? 1.599 -4.297 -3.118 1.00 95.31 85 GLU A CA 1
ATOM 667 C C . GLU A 1 85 ? 0.189 -4.633 -2.635 1.00 95.31 85 GLU A C 1
ATOM 669 O O . GLU A 1 85 ? -0.077 -4.541 -1.440 1.00 95.31 85 GLU A O 1
ATOM 674 N N . VAL A 1 86 ? -0.696 -5.095 -3.525 1.00 96.31 86 VAL A N 1
ATOM 675 C CA . VAL A 1 86 ? -2.061 -5.497 -3.141 1.00 96.31 86 VAL A CA 1
ATOM 676 C C . VAL A 1 86 ? -2.027 -6.652 -2.138 1.00 96.31 86 VAL A C 1
ATOM 678 O O . VAL A 1 86 ? -2.728 -6.619 -1.124 1.00 96.31 86 VAL A O 1
ATOM 681 N N . LYS A 1 87 ? -1.179 -7.662 -2.378 1.00 96.38 87 LYS A N 1
ATOM 682 C CA . LYS A 1 87 ? -0.981 -8.774 -1.441 1.00 96.38 87 LYS A CA 1
ATOM 683 C C . LYS A 1 87 ? -0.485 -8.277 -0.084 1.00 96.38 87 LYS A C 1
ATOM 685 O O . LYS A 1 87 ? -1.010 -8.692 0.941 1.00 96.38 87 LYS A O 1
ATOM 690 N N . MET A 1 88 ? 0.495 -7.381 -0.075 1.00 97.06 88 MET A N 1
ATOM 691 C CA . MET A 1 88 ? 1.038 -6.826 1.160 1.00 97.06 88 MET A CA 1
ATOM 692 C C . MET A 1 88 ? -0.009 -6.027 1.946 1.00 97.06 88 MET A C 1
ATOM 694 O O . MET A 1 88 ? -0.095 -6.203 3.156 1.00 97.06 88 MET A O 1
ATOM 698 N N . VAL A 1 89 ? -0.840 -5.213 1.286 1.00 96.94 89 VAL A N 1
ATOM 699 C CA . VAL A 1 89 ? -1.964 -4.518 1.940 1.00 96.94 89 VAL A CA 1
ATOM 700 C C . VAL A 1 89 ? -2.916 -5.527 2.583 1.00 96.94 89 VAL A C 1
ATOM 702 O O . VAL A 1 89 ? -3.267 -5.373 3.751 1.00 96.94 89 VAL A O 1
ATOM 705 N N . LYS A 1 90 ? -3.294 -6.586 1.855 1.00 96.00 90 LYS A N 1
ATOM 706 C CA . LYS A 1 90 ? -4.151 -7.657 2.383 1.00 96.00 90 LYS A CA 1
ATOM 707 C C . LYS A 1 90 ? -3.548 -8.297 3.638 1.00 96.00 90 LYS A C 1
ATOM 709 O O . LYS A 1 90 ? -4.244 -8.429 4.642 1.00 96.00 90 LYS A O 1
ATOM 714 N N . ASP A 1 91 ? -2.276 -8.685 3.576 1.00 96.75 91 ASP A N 1
ATOM 715 C CA . ASP A 1 91 ? -1.590 -9.374 4.674 1.00 96.75 91 ASP A CA 1
ATOM 716 C C . ASP A 1 91 ? -1.418 -8.445 5.895 1.00 96.75 91 ASP A C 1
ATOM 718 O O . ASP A 1 91 ? -1.631 -8.868 7.032 1.00 96.75 91 ASP A O 1
ATOM 722 N N . LEU A 1 92 ? -1.114 -7.158 5.673 1.00 96.31 92 LEU A N 1
ATOM 723 C CA . LEU A 1 92 ? -1.005 -6.157 6.738 1.00 96.31 92 LEU A CA 1
ATOM 724 C C . LEU A 1 92 ? -2.339 -5.908 7.431 1.00 96.31 92 LEU A C 1
ATOM 726 O O . LEU A 1 92 ? -2.388 -5.922 8.656 1.00 96.31 92 LEU A O 1
ATOM 730 N N . VAL A 1 93 ? -3.430 -5.710 6.688 1.00 94.94 93 VAL A N 1
ATOM 731 C CA . VAL A 1 93 ? -4.730 -5.437 7.319 1.00 94.94 93 VAL A CA 1
ATOM 732 C C . VAL A 1 93 ? -5.261 -6.653 8.064 1.00 94.94 93 VAL A C 1
ATOM 734 O O . VAL A 1 93 ? -5.780 -6.499 9.168 1.00 94.94 93 VAL A O 1
ATOM 737 N N . ALA A 1 94 ? -5.041 -7.862 7.540 1.00 94.75 94 ALA A N 1
ATOM 738 C CA . ALA A 1 94 ? -5.360 -9.087 8.267 1.00 94.75 94 ALA A CA 1
ATOM 739 C C . ALA A 1 94 ? -4.618 -9.184 9.614 1.00 94.75 94 ALA A C 1
ATOM 741 O O . ALA A 1 94 ? -5.170 -9.732 10.563 1.00 94.75 94 ALA A O 1
ATOM 742 N N . SER A 1 95 ? -3.401 -8.636 9.709 1.00 95.56 95 SER A N 1
ATOM 743 C CA . SER A 1 95 ? -2.617 -8.607 10.949 1.00 95.56 95 SER A CA 1
ATOM 744 C C . SER A 1 95 ? -2.975 -7.442 11.876 1.00 95.56 95 SER A C 1
ATOM 746 O O . SER A 1 95 ? -2.988 -7.625 13.089 1.00 95.56 95 SER A O 1
ATOM 748 N N . LEU A 1 96 ? -3.191 -6.242 11.334 1.00 94.31 96 LEU A N 1
ATOM 749 C CA . LEU A 1 96 ? -3.342 -5.009 12.116 1.00 94.31 96 LEU A CA 1
ATOM 750 C C . LEU A 1 96 ? -4.784 -4.782 12.576 1.00 94.31 96 LEU A C 1
ATOM 752 O O . LEU A 1 96 ? -5.010 -4.288 13.678 1.00 94.31 96 LEU A O 1
ATOM 756 N N . LYS A 1 97 ? -5.767 -5.129 11.737 1.00 92.00 97 LYS A N 1
ATOM 757 C CA . LYS A 1 97 ? -7.188 -4.956 12.046 1.00 92.00 97 LYS A CA 1
ATOM 758 C C . LYS A 1 97 ? -8.042 -6.053 11.394 1.00 92.00 97 LYS A C 1
ATOM 760 O O . LYS A 1 97 ? -8.695 -5.812 10.372 1.00 92.00 97 LYS A O 1
ATOM 765 N N . PRO A 1 98 ? -8.061 -7.263 11.987 1.00 91.50 98 PRO A N 1
ATOM 766 C CA . PRO A 1 98 ? -8.906 -8.350 11.511 1.00 91.50 98 PRO A CA 1
ATOM 767 C C . PRO A 1 98 ? -10.375 -7.915 11.408 1.00 91.50 98 PRO A C 1
ATOM 769 O O . PRO A 1 98 ? -10.903 -7.264 12.307 1.00 91.50 98 PRO A O 1
ATOM 772 N N . GLY A 1 99 ? -11.042 -8.282 10.312 1.00 89.44 99 GLY A N 1
ATOM 773 C CA . GLY A 1 99 ? -12.460 -7.974 10.078 1.00 89.44 99 GLY A CA 1
ATOM 774 C C . GLY A 1 99 ? -12.736 -6.675 9.312 1.00 89.44 99 GLY A C 1
ATOM 775 O O . GLY A 1 99 ? -13.869 -6.469 8.887 1.00 89.44 99 GLY A O 1
ATOM 776 N N . THR A 1 100 ? -11.731 -5.828 9.064 1.00 93.75 100 THR A N 1
ATOM 777 C CA . THR A 1 100 ? -11.880 -4.680 8.156 1.00 93.75 100 THR A CA 1
ATOM 778 C C . THR A 1 100 ? -11.829 -5.128 6.693 1.00 93.75 100 THR A C 1
ATOM 780 O O . THR A 1 100 ? -10.909 -5.831 6.274 1.00 93.75 100 THR A O 1
ATOM 783 N N . GLN A 1 101 ? -12.800 -4.690 5.891 1.00 94.44 101 GLN A N 1
ATOM 784 C CA . GLN A 1 101 ? -12.793 -4.885 4.444 1.00 94.44 101 GLN A CA 1
ATOM 785 C C . GLN A 1 101 ? -11.950 -3.794 3.781 1.00 94.44 101 GLN A C 1
ATOM 787 O O . GLN A 1 101 ? -12.159 -2.608 4.026 1.00 94.44 101 GLN A O 1
ATOM 792 N N . VAL A 1 102 ? -11.022 -4.182 2.905 1.00 95.62 102 VAL A N 1
ATOM 793 C CA . VAL A 1 102 ? -10.203 -3.235 2.135 1.00 95.62 102 VAL A CA 1
ATOM 794 C C . VAL A 1 102 ? -10.425 -3.456 0.652 1.00 95.62 102 VAL A C 1
ATOM 796 O O . VAL A 1 102 ? -10.279 -4.575 0.160 1.00 95.62 102 VAL A O 1
ATOM 799 N N . ILE A 1 103 ? -10.747 -2.382 -0.061 1.00 96.75 103 ILE A N 1
ATOM 800 C CA . ILE A 1 103 ? -10.916 -2.373 -1.511 1.00 96.75 103 ILE A CA 1
ATOM 801 C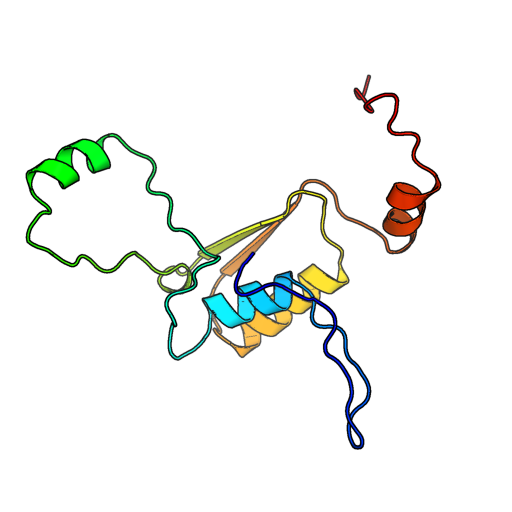 C . ILE A 1 103 ? -9.781 -1.539 -2.101 1.00 96.75 103 ILE A C 1
ATOM 803 O O . ILE A 1 103 ? -9.721 -0.329 -1.892 1.00 96.75 103 ILE A O 1
ATOM 807 N N . VAL A 1 104 ? -8.874 -2.188 -2.833 1.00 97.06 104 VAL A N 1
ATOM 808 C CA . VAL A 1 104 ? -7.782 -1.505 -3.539 1.00 97.06 104 VAL A CA 1
ATOM 809 C C . VAL A 1 104 ? -8.186 -1.294 -4.991 1.00 97.06 104 VAL A C 1
ATOM 811 O O . VAL A 1 104 ? -8.447 -2.247 -5.721 1.00 97.06 104 VAL A O 1
ATOM 814 N N . LEU A 1 105 ? -8.221 -0.034 -5.404 1.00 96.88 105 LEU A N 1
ATOM 815 C CA . LEU A 1 105 ? -8.498 0.406 -6.763 1.00 96.88 105 LEU A CA 1
ATOM 816 C C . LEU A 1 105 ? -7.261 1.107 -7.315 1.00 96.88 105 LEU A C 1
ATOM 818 O O . LEU A 1 105 ? -6.469 1.685 -6.572 1.00 96.88 105 LEU A O 1
ATOM 822 N N . SER A 1 106 ? -7.078 1.070 -8.630 1.00 96.25 106 SER A N 1
ATOM 823 C CA . SER A 1 106 ? -5.968 1.775 -9.260 1.00 96.25 106 SER A CA 1
ATOM 824 C C . SER A 1 106 ? -6.278 2.128 -10.704 1.00 96.25 106 SER A C 1
ATOM 826 O O . SER A 1 106 ? -7.149 1.528 -11.330 1.00 96.25 106 SER A O 1
ATOM 828 N N . THR A 1 107 ? -5.533 3.090 -11.237 1.00 93.44 107 THR A N 1
ATOM 829 C CA . THR A 1 107 ? -5.626 3.461 -12.660 1.00 93.44 107 THR A CA 1
ATOM 830 C C . THR A 1 107 ? -5.147 2.356 -13.607 1.00 93.44 107 THR A C 1
ATOM 832 O O . THR A 1 107 ? -5.682 2.230 -14.704 1.00 93.44 107 THR A O 1
ATOM 835 N N . ARG A 1 108 ? -4.141 1.562 -13.208 1.00 92.31 108 ARG A N 1
ATOM 836 C CA . ARG A 1 108 ? -3.568 0.451 -13.988 1.00 92.31 108 ARG A CA 1
ATOM 837 C C . ARG A 1 108 ? -2.977 -0.609 -13.052 1.00 92.31 108 ARG A C 1
ATOM 839 O O . ARG A 1 108 ? -2.370 -0.269 -12.039 1.00 92.31 108 ARG A O 1
ATOM 846 N N . LEU A 1 109 ? -3.080 -1.883 -13.426 1.00 94.31 109 LEU A N 1
ATOM 847 C CA . LEU A 1 109 ? -2.332 -2.961 -12.772 1.00 94.31 109 LEU A CA 1
ATOM 848 C C . LEU A 1 109 ? -0.942 -3.070 -13.414 1.00 94.31 109 LEU A C 1
ATOM 850 O O . LEU A 1 109 ? -0.833 -3.315 -14.614 1.00 94.31 109 LEU A O 1
ATOM 854 N N . LEU A 1 110 ? 0.112 -2.884 -12.622 1.00 93.25 110 LEU A N 1
ATOM 855 C CA . LEU A 1 110 ? 1.495 -2.824 -13.092 1.00 93.25 110 LEU A CA 1
ATOM 856 C C . LEU A 1 110 ? 2.207 -4.174 -12.936 1.00 93.25 110 LEU A C 1
ATOM 858 O O . LEU A 1 110 ? 2.128 -4.834 -11.896 1.00 93.25 110 LEU A O 1
ATOM 862 N N . LYS A 1 111 ? 2.969 -4.552 -13.965 1.00 92.38 111 LYS A N 1
ATOM 863 C CA . LYS A 1 111 ? 3.985 -5.611 -13.921 1.00 92.38 111 LYS A CA 1
ATOM 864 C C . LYS A 1 111 ? 5.360 -4.997 -13.627 1.00 92.38 111 LYS A C 1
ATOM 866 O O . LYS A 1 111 ? 5.579 -3.833 -13.962 1.00 92.38 111 LYS A O 1
ATOM 871 N N . PRO A 1 112 ? 6.326 -5.771 -13.094 1.00 85.75 112 PRO A N 1
ATOM 872 C CA . PRO A 1 112 ? 7.674 -5.267 -12.818 1.00 85.75 112 PRO A CA 1
ATOM 873 C C . PRO A 1 112 ? 8.355 -4.601 -14.022 1.00 85.75 112 PRO A C 1
ATOM 875 O O . PRO A 1 112 ? 9.043 -3.601 -13.859 1.00 85.75 112 PRO A O 1
ATOM 878 N N . LEU A 1 113 ? 8.114 -5.116 -15.233 1.00 88.31 113 LEU A N 1
ATOM 879 C CA . LEU A 1 113 ? 8.675 -4.574 -16.475 1.00 88.31 113 LEU A CA 1
ATOM 880 C C . LEU A 1 113 ? 8.044 -3.244 -16.907 1.00 88.31 113 LEU A C 1
ATOM 882 O O . LEU A 1 113 ? 8.689 -2.481 -17.618 1.00 88.31 113 LEU A O 1
ATOM 886 N N . ASN A 1 114 ? 6.829 -2.924 -16.451 1.00 87.56 114 ASN A N 1
ATOM 887 C CA . ASN A 1 114 ? 6.181 -1.679 -16.851 1.00 87.56 114 ASN A CA 1
ATOM 888 C C . ASN A 1 114 ? 6.883 -0.453 -16.266 1.00 87.56 114 ASN A C 1
ATOM 890 O O . ASN A 1 114 ? 6.839 0.598 -16.882 1.00 87.56 114 ASN A O 1
ATOM 894 N N . ILE A 1 115 ? 7.541 -0.558 -15.107 1.00 84.50 115 ILE A N 1
ATOM 895 C CA . ILE A 1 115 ? 8.239 0.588 -14.504 1.00 84.50 115 ILE A CA 1
ATOM 896 C C . ILE A 1 115 ? 9.429 1.057 -15.360 1.00 84.50 115 ILE A C 1
ATOM 898 O O . ILE A 1 115 ? 9.434 2.229 -15.732 1.00 84.50 115 ILE A O 1
ATOM 902 N N . PRO A 1 116 ? 10.425 0.215 -15.705 1.00 87.88 116 PRO A N 1
ATOM 903 C CA . PRO A 1 116 ? 11.529 0.658 -16.554 1.00 87.88 116 PRO A CA 1
ATOM 904 C C . PRO A 1 116 ? 11.048 1.089 -17.943 1.00 87.88 116 PRO A C 1
ATOM 906 O O . PRO A 1 116 ? 11.562 2.061 -18.481 1.00 87.88 116 PRO A O 1
ATOM 909 N N . GLU A 1 117 ? 10.023 0.440 -18.494 1.00 87.00 117 GLU A N 1
ATOM 910 C CA . GLU A 1 117 ? 9.403 0.861 -19.753 1.00 87.00 117 GLU A CA 1
ATOM 911 C C . GLU A 1 117 ? 8.799 2.275 -19.647 1.00 87.00 117 GLU A C 1
ATOM 913 O O . GLU A 1 117 ? 9.141 3.151 -20.438 1.00 87.00 117 GLU A O 1
ATOM 918 N N . LEU A 1 118 ? 8.002 2.540 -18.605 1.00 82.50 118 LEU A N 1
ATOM 919 C CA . LEU A 1 118 ? 7.384 3.846 -18.332 1.00 82.50 118 LEU A CA 1
ATOM 920 C C . LEU A 1 118 ? 8.385 4.969 -18.041 1.00 82.50 118 LEU A C 1
ATOM 922 O O . LEU A 1 118 ? 8.019 6.142 -18.178 1.00 82.50 118 LEU A O 1
ATOM 926 N N . LEU A 1 119 ? 9.585 4.622 -17.564 1.00 84.06 119 LEU A N 1
ATOM 927 C CA . LEU A 1 119 ? 10.648 5.564 -17.209 1.00 84.06 119 LEU A CA 1
ATOM 928 C C . LEU A 1 119 ? 11.618 5.831 -18.362 1.00 84.06 119 LEU A C 1
ATOM 930 O O . LEU A 1 119 ? 12.089 6.957 -18.490 1.00 84.06 119 LEU A O 1
ATOM 934 N N . PHE A 1 120 ? 11.936 4.814 -19.166 1.00 87.31 120 PHE A N 1
ATOM 935 C CA . PHE A 1 120 ? 13.039 4.876 -20.130 1.00 87.31 120 PHE A CA 1
ATOM 936 C C . PHE A 1 120 ? 12.627 4.658 -21.587 1.00 87.31 120 PHE A C 1
ATOM 938 O O . PHE A 1 120 ? 13.387 5.037 -22.473 1.00 87.31 120 PHE A O 1
ATOM 945 N N . ALA A 1 121 ? 11.471 4.045 -21.850 1.00 82.88 121 ALA A N 1
ATOM 946 C CA . ALA A 1 121 ? 11.045 3.679 -23.204 1.00 82.88 121 ALA A CA 1
ATOM 947 C C . ALA A 1 121 ? 9.776 4.407 -23.674 1.00 82.88 121 ALA A C 1
ATOM 949 O O . ALA A 1 121 ? 9.525 4.474 -24.874 1.00 82.88 121 ALA A O 1
ATOM 950 N N . THR A 1 122 ? 8.971 4.955 -22.761 1.00 77.31 122 THR A N 1
ATOM 951 C CA . THR A 1 122 ? 7.774 5.718 -23.127 1.00 77.31 122 THR A CA 1
ATOM 952 C C . THR A 1 122 ? 8.136 7.154 -23.490 1.00 77.31 122 THR A C 1
ATOM 954 O O . THR A 1 122 ? 8.495 7.948 -22.617 1.00 77.31 122 THR A O 1
ATOM 957 N N . ASP A 1 123 ? 7.982 7.506 -24.767 1.00 75.56 123 ASP A N 1
ATOM 958 C CA . ASP A 1 123 ? 7.991 8.901 -25.198 1.00 75.56 123 ASP A CA 1
ATOM 959 C C . ASP A 1 123 ? 6.744 9.608 -24.647 1.00 75.56 123 ASP A C 1
ATOM 961 O O . ASP A 1 123 ? 5.614 9.268 -24.991 1.00 75.56 123 ASP A O 1
ATOM 965 N N . ARG A 1 124 ? 6.946 10.572 -23.743 1.00 70.19 124 ARG A N 1
ATOM 966 C CA . ARG A 1 124 ? 5.863 11.368 -23.142 1.00 70.19 124 ARG A CA 1
ATOM 967 C C . ARG A 1 124 ? 5.697 12.741 -23.782 1.00 70.19 124 ARG A C 1
ATOM 969 O O . ARG A 1 124 ? 4.923 13.545 -23.266 1.00 70.19 124 ARG A O 1
ATOM 976 N N . LEU A 1 125 ? 6.402 13.025 -24.879 1.00 72.25 125 LEU A N 1
ATOM 977 C CA . LEU A 1 125 ? 6.188 14.249 -25.655 1.00 72.25 125 LEU A CA 1
ATOM 978 C C . LEU A 1 125 ? 4.787 14.288 -26.274 1.00 72.25 125 LEU A C 1
ATOM 980 O O . LEU A 1 125 ? 4.248 15.370 -26.508 1.00 72.25 125 LEU A O 1
ATOM 984 N N . HIS A 1 126 ? 4.165 13.122 -26.457 1.00 68.44 126 HIS A N 1
ATOM 985 C CA . HIS A 1 126 ? 2.787 12.993 -26.901 1.00 68.44 126 HIS A CA 1
ATOM 986 C C . HIS A 1 126 ? 1.990 12.174 -25.878 1.00 68.44 126 HIS A C 1
ATOM 988 O O . HIS A 1 126 ? 2.374 11.047 -25.567 1.00 68.44 126 HIS A O 1
ATOM 994 N N . PRO A 1 127 ? 0.902 12.716 -25.303 1.00 63.88 127 PRO A N 1
ATOM 995 C CA . PRO A 1 127 ? 0.054 11.935 -24.418 1.00 63.88 127 PRO A CA 1
ATOM 996 C C . PRO A 1 127 ? -0.614 10.801 -25.206 1.00 63.88 127 PRO A C 1
ATOM 998 O O . PRO A 1 127 ? -1.164 11.036 -26.282 1.00 63.88 127 PRO A O 1
ATOM 1001 N N . ASP A 1 128 ? -0.603 9.589 -24.646 1.00 62.75 128 ASP A N 1
ATOM 1002 C CA . ASP A 1 128 ? -1.413 8.466 -25.130 1.00 62.75 128 ASP A CA 1
ATOM 1003 C C . ASP A 1 128 ? -2.898 8.840 -25.005 1.00 62.75 128 ASP A C 1
ATOM 1005 O O . ASP A 1 128 ? -3.506 8.695 -23.942 1.00 62.75 128 ASP A O 1
ATOM 1009 N N . LEU A 1 129 ? -3.477 9.365 -26.087 1.00 63.81 129 LEU A N 1
ATOM 1010 C CA . LEU A 1 129 ? -4.877 9.798 -26.135 1.00 63.81 129 LEU A CA 1
ATOM 1011 C C . LEU A 1 129 ? -5.865 8.647 -26.359 1.00 63.81 129 LEU A C 1
ATOM 1013 O O . LEU A 1 129 ? -7.062 8.901 -26.351 1.00 63.81 129 LEU A O 1
ATOM 1017 N N . GLY A 1 130 ? -5.387 7.405 -26.505 1.00 59.09 130 GLY A N 1
ATOM 1018 C CA . GLY A 1 130 ? -6.233 6.211 -26.575 1.00 59.09 130 GLY A CA 1
ATOM 1019 C C . GLY A 1 130 ? -7.360 6.333 -27.605 1.00 59.09 130 GLY A C 1
ATOM 1020 O O . GLY A 1 130 ? -8.524 6.397 -27.213 1.00 59.09 130 GLY A O 1
ATOM 1021 N N . PHE A 1 131 ? -7.007 6.387 -28.892 1.00 40.88 131 PHE A N 1
ATOM 1022 C CA . PHE A 1 131 ? -7.957 6.172 -29.990 1.00 40.88 131 PHE A CA 1
ATOM 1023 C C . PHE A 1 131 ? -8.035 4.688 -30.346 1.00 40.88 131 PHE A C 1
ATOM 1025 O O . PHE A 1 131 ? -6.968 4.029 -30.323 1.00 40.88 131 PHE A O 1
#

Secondary structure (DSSP, 8-state):
--S---SEE---SSS--EE--HHHHHHHHHT-TT----SSS-----STHHHHHHHHGGG---PPPPGGGSSEEEEEETT-EEHHHHHHHHHHHHHHSTT-EEEEEES-EEPTTHHHHHHHT---SS-----

Organism: Rhinopithecus bieti (NCBI:txid61621)

pLDDT: mean 83.2, std 15.2, range [40.88, 97.06]

Radius of gyration: 19.06 Å; chains: 1; bounding box: 49×39×50 Å

InterPro domains:
  IPR001619 Sec1-like protein [PF00995] (18-112)
  IPR001619 Sec1-like protein [PTHR11679] (14-117)
  IPR027482 Sec1-like, domain 2 [G3DSA:3.40.50.1910] (14-123)
  IPR036045 Sec1-like superfamily [SSF56815] (5-121)